Protein AF-A0A1X1N520-F1 (afdb_monomer_lite)

Radius of gyration: 13.11 Å; chains: 1; bounding box: 26×24×39 Å

Secondary structure (DSSP, 8-state):
------GGGG-TT-EEEEEE-SSEEEEEEE-TTSEEEEEEEETTT--EEEEEEE--SHHHHHHHHHHHHHHTT-

Sequence (74 aa):
MKVCASPRDRDPASVQVLWESDEKLGELIVWGNGMAGIQAADVYSGVIVRNNRQVLTREDVASAFDRLISSAKK

Structure (mmCIF, N/CA/C/O backbone):
data_AF-A0A1X1N520-F1
#
_entry.id   AF-A0A1X1N520-F1
#
loop_
_atom_site.group_PDB
_atom_site.id
_atom_site.type_symbol
_atom_site.label_atom_id
_atom_site.label_alt_id
_atom_site.label_comp_id
_atom_site.label_asym_id
_atom_site.label_entity_id
_atom_site.label_seq_id
_atom_site.pdbx_PDB_ins_code
_atom_site.Cartn_x
_atom_site.Cartn_y
_atom_site.Cartn_z
_atom_site.occupancy
_atom_site.B_iso_or_equiv
_atom_site.auth_seq_id
_atom_site.auth_comp_id
_atom_site.auth_asym_id
_atom_site.auth_atom_id
_atom_site.pdbx_PDB_model_num
ATOM 1 N N . MET A 1 1 ? -14.999 4.923 -21.582 1.00 35.06 1 MET A N 1
ATOM 2 C CA . MET A 1 1 ? -13.997 3.899 -21.952 1.00 35.06 1 MET A CA 1
ATOM 3 C C . MET A 1 1 ? -13.357 3.399 -20.662 1.00 35.06 1 MET A C 1
ATOM 5 O O . MET A 1 1 ? -12.747 4.198 -19.966 1.00 35.06 1 MET A O 1
ATOM 9 N N . LYS A 1 2 ? -13.603 2.145 -20.258 1.00 36.59 2 LYS A N 1
ATOM 10 C CA . LYS A 1 2 ? -13.056 1.580 -19.012 1.00 36.59 2 LYS A CA 1
ATOM 11 C C . LYS A 1 2 ? -11.682 1.004 -19.356 1.00 36.59 2 LYS A C 1
ATOM 13 O O . LYS A 1 2 ? -11.612 0.012 -20.073 1.00 36.59 2 LYS A O 1
ATOM 18 N N . VAL A 1 3 ? -10.608 1.676 -18.945 1.00 38.38 3 VAL A N 1
ATOM 19 C CA . VAL A 1 3 ? -9.239 1.186 -19.151 1.00 38.38 3 VAL A CA 1
ATOM 20 C C . VAL A 1 3 ? -9.079 -0.070 -18.294 1.00 38.38 3 VAL A C 1
ATOM 22 O O . VAL A 1 3 ? -8.985 0.010 -17.071 1.00 38.38 3 VAL A O 1
ATOM 25 N N . CYS A 1 4 ? -9.151 -1.241 -18.922 1.00 39.72 4 CYS A N 1
ATOM 26 C CA . CYS A 1 4 ? -8.792 -2.499 -18.280 1.00 39.72 4 CYS A CA 1
ATOM 27 C C . CYS A 1 4 ? -7.265 -2.515 -18.169 1.00 39.72 4 CYS A C 1
ATOM 29 O O . CYS A 1 4 ? -6.592 -2.555 -19.196 1.00 39.72 4 CYS A O 1
ATOM 31 N N . ALA A 1 5 ? -6.727 -2.444 -16.946 1.00 48.34 5 ALA A N 1
ATOM 32 C CA . ALA A 1 5 ? -5.297 -2.631 -16.707 1.00 48.34 5 ALA A CA 1
ATOM 33 C C . ALA A 1 5 ? -4.879 -3.985 -17.296 1.00 48.34 5 ALA A C 1
ATOM 35 O O . ALA A 1 5 ? -5.512 -5.006 -17.002 1.00 48.34 5 ALA A O 1
ATOM 36 N N . SER A 1 6 ? -3.878 -3.992 -18.174 1.00 45.19 6 SER A N 1
ATOM 37 C CA . SER A 1 6 ? -3.430 -5.233 -18.791 1.00 45.19 6 SER A CA 1
ATOM 38 C C . SER A 1 6 ? -2.749 -6.103 -17.725 1.00 45.19 6 SER A C 1
ATOM 40 O O . SER A 1 6 ? -2.163 -5.576 -16.781 1.00 45.19 6 SER A O 1
ATOM 42 N N . PRO A 1 7 ? -2.759 -7.438 -17.851 1.00 51.91 7 PRO A N 1
ATOM 43 C CA . PRO A 1 7 ? -2.031 -8.317 -16.934 1.00 51.91 7 PRO A CA 1
ATOM 44 C C . PRO A 1 7 ? -0.527 -7.998 -16.829 1.00 51.91 7 PRO A C 1
ATOM 46 O O . PRO A 1 7 ? 0.081 -8.288 -15.806 1.00 51.91 7 PRO A O 1
ATOM 49 N N . ARG A 1 8 ? 0.063 -7.355 -17.853 1.00 50.41 8 ARG A N 1
ATOM 50 C CA . ARG A 1 8 ? 1.452 -6.860 -17.838 1.00 50.41 8 ARG A CA 1
ATOM 51 C C . ARG A 1 8 ? 1.656 -5.647 -16.927 1.00 50.41 8 ARG A C 1
ATOM 53 O O . ARG A 1 8 ? 2.766 -5.435 -16.462 1.00 50.41 8 ARG A O 1
ATOM 60 N N . ASP A 1 9 ? 0.599 -4.892 -16.627 1.00 54.78 9 ASP A N 1
ATOM 61 C CA . ASP A 1 9 ? 0.639 -3.784 -15.663 1.00 54.78 9 ASP A CA 1
ATOM 62 C C . ASP A 1 9 ? 0.692 -4.274 -14.209 1.00 54.78 9 ASP A C 1
ATOM 64 O O . ASP A 1 9 ? 0.839 -3.462 -13.304 1.00 54.78 9 ASP A O 1
ATOM 68 N N . ARG A 1 10 ? 0.580 -5.590 -13.973 1.00 55.44 10 ARG A N 1
ATOM 69 C CA . ARG A 1 10 ? 0.799 -6.250 -12.677 1.00 55.44 10 ARG A CA 1
ATOM 70 C C . ARG A 1 10 ? 2.051 -7.133 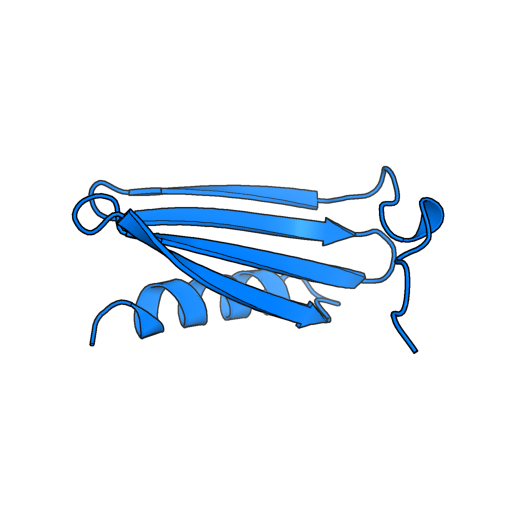-12.717 1.00 55.44 10 ARG A C 1
ATOM 72 O O . ARG A 1 10 ? 1.997 -8.314 -12.391 1.00 55.44 10 ARG A O 1
ATOM 79 N N . ASP A 1 11 ? 3.144 -6.549 -13.198 1.00 57.66 11 ASP A N 1
ATOM 80 C CA . ASP A 1 11 ? 4.458 -7.179 -13.371 1.00 57.66 11 ASP A CA 1
ATOM 81 C C . ASP A 1 11 ? 4.932 -7.929 -12.096 1.00 57.66 11 ASP A C 1
ATOM 83 O O . ASP A 1 11 ? 4.786 -7.375 -11.002 1.00 57.66 11 ASP A O 1
ATOM 87 N N . PRO A 1 12 ? 5.518 -9.146 -12.200 1.00 51.69 12 PRO A N 1
ATOM 88 C CA . PRO A 1 12 ? 6.123 -9.877 -11.076 1.00 51.69 12 PRO A CA 1
ATOM 89 C C . PRO A 1 12 ? 7.243 -9.129 -10.338 1.00 51.69 12 PRO A C 1
ATOM 91 O O . PRO A 1 12 ? 7.591 -9.526 -9.228 1.00 51.69 12 PRO A O 1
ATOM 94 N N . ALA A 1 13 ? 7.782 -8.038 -10.891 1.00 59.16 13 ALA A N 1
ATOM 95 C CA . ALA A 1 13 ? 8.651 -7.111 -10.159 1.00 59.16 13 ALA A CA 1
ATOM 96 C C . ALA A 1 13 ? 7.908 -6.275 -9.092 1.00 59.16 13 ALA A C 1
ATOM 98 O O . ALA A 1 13 ? 8.477 -5.328 -8.546 1.00 59.16 13 ALA A O 1
ATOM 99 N N . SER A 1 14 ? 6.635 -6.578 -8.813 1.00 69.75 14 SER A N 1
ATOM 100 C CA . SER A 1 14 ? 5.831 -5.808 -7.878 1.00 69.75 14 SER A CA 1
ATOM 101 C C . SER A 1 14 ? 6.420 -5.816 -6.469 1.00 69.75 14 SER A C 1
ATOM 103 O O . SER A 1 14 ? 6.654 -6.878 -5.892 1.00 69.75 14 SER A O 1
ATOM 105 N N . VAL A 1 15 ? 6.599 -4.628 -5.896 1.00 75.88 15 VAL A N 1
ATOM 106 C CA . VAL A 1 15 ? 6.959 -4.459 -4.487 1.00 75.88 15 VAL A CA 1
ATOM 107 C C . VAL A 1 15 ? 5.671 -4.276 -3.702 1.00 75.88 15 VAL A C 1
ATOM 109 O O . VAL A 1 15 ? 4.935 -3.317 -3.932 1.00 75.88 15 VAL A O 1
ATOM 112 N N . GLN A 1 16 ? 5.406 -5.189 -2.773 1.00 82.44 16 GLN A N 1
ATOM 113 C CA . GLN A 1 16 ? 4.308 -5.069 -1.822 1.00 82.44 16 GLN A CA 1
ATOM 114 C C . GLN A 1 16 ? 4.868 -4.715 -0.448 1.00 82.44 16 GLN A C 1
ATOM 116 O O . GLN A 1 16 ? 5.773 -5.379 0.057 1.00 82.44 16 GLN A O 1
ATOM 121 N N . VAL A 1 17 ? 4.314 -3.670 0.155 1.00 82.44 17 VAL A N 1
ATOM 122 C CA . VAL A 1 17 ? 4.615 -3.261 1.524 1.00 82.44 17 VAL A CA 1
ATOM 123 C C . VAL A 1 17 ? 3.330 -3.348 2.326 1.00 82.44 17 VAL A C 1
ATOM 125 O O . VAL A 1 17 ? 2.336 -2.710 1.978 1.00 82.44 17 VAL A O 1
ATOM 128 N N . LEU A 1 18 ? 3.374 -4.137 3.394 1.00 85.81 18 LEU A N 1
ATOM 129 C CA . LEU A 1 18 ? 2.323 -4.214 4.398 1.00 85.81 18 LEU A CA 1
ATOM 130 C C . LEU A 1 18 ? 2.773 -3.433 5.629 1.00 85.81 18 LEU A C 1
ATOM 13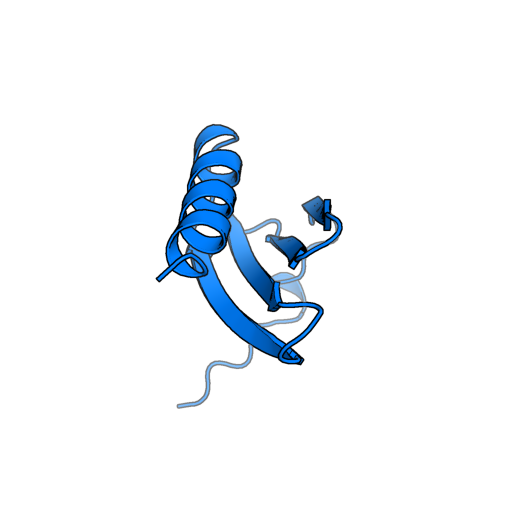2 O O . LEU A 1 18 ? 3.935 -3.509 6.032 1.00 85.81 18 LEU A O 1
ATOM 136 N N . TRP A 1 19 ? 1.854 -2.676 6.208 1.00 84.75 19 TRP A N 1
ATOM 137 C CA . TRP A 1 19 ? 2.076 -1.909 7.422 1.00 84.75 19 TRP A CA 1
ATOM 138 C C . TRP A 1 19 ? 0.898 -2.102 8.370 1.00 84.75 19 TRP A C 1
ATOM 140 O O . TRP A 1 19 ? -0.254 -2.124 7.942 1.00 84.75 19 TRP A O 1
ATOM 150 N N . GLU A 1 20 ? 1.189 -2.235 9.656 1.00 88.81 20 GLU A N 1
ATOM 151 C CA . GLU A 1 20 ? 0.196 -2.489 10.692 1.00 88.81 20 GLU A CA 1
ATOM 152 C C . GLU A 1 20 ? 0.550 -1.704 11.953 1.00 88.81 20 GLU A C 1
ATOM 154 O O . GLU A 1 20 ? 1.718 -1.586 12.336 1.00 88.81 20 GLU A O 1
ATOM 159 N N . SER A 1 21 ? -0.483 -1.159 12.584 1.00 86.25 21 SER A N 1
ATOM 160 C CA . SER A 1 21 ? -0.470 -0.611 13.932 1.00 86.25 21 SER A CA 1
ATOM 161 C C . SER A 1 21 ? -1.781 -0.962 14.638 1.00 86.25 21 SER A C 1
ATOM 163 O O . SER A 1 21 ? -2.730 -1.421 14.004 1.00 86.25 21 SER A O 1
ATOM 165 N N . ASP A 1 22 ? -1.869 -0.660 15.933 1.00 88.88 22 ASP A N 1
ATOM 166 C CA . ASP A 1 22 ? -3.074 -0.901 16.741 1.00 88.88 22 ASP A CA 1
ATOM 167 C C . ASP A 1 22 ? -4.340 -0.213 16.197 1.00 88.88 22 ASP A C 1
ATOM 169 O O . ASP A 1 22 ? -5.459 -0.606 16.522 1.00 88.88 22 ASP A O 1
ATOM 173 N N . GLU A 1 23 ? -4.182 0.837 15.389 1.00 87.56 23 GLU A N 1
ATOM 174 C CA . GLU A 1 23 ? -5.296 1.649 14.890 1.00 87.56 23 GLU A CA 1
ATOM 175 C C . GLU A 1 23 ? -5.503 1.519 13.379 1.00 87.56 23 GLU A C 1
ATOM 177 O O . GLU A 1 23 ? -6.582 1.847 12.878 1.00 87.56 23 GLU A O 1
ATOM 182 N N . LYS A 1 24 ? -4.486 1.081 12.625 1.00 85.44 24 LYS A N 1
ATOM 183 C CA . LYS A 1 24 ? -4.488 1.159 11.161 1.00 85.44 24 LYS A CA 1
ATOM 184 C C . LYS A 1 24 ? -3.815 -0.051 10.511 1.00 85.44 24 LYS A C 1
ATOM 186 O O . LYS A 1 24 ? -2.782 -0.530 10.963 1.00 85.44 24 LYS A O 1
ATOM 191 N N . LEU A 1 25 ? -4.346 -0.450 9.359 1.00 89.69 25 LEU A N 1
ATOM 192 C CA . LEU A 1 25 ? -3.715 -1.386 8.428 1.00 89.69 25 LEU A CA 1
ATOM 193 C C . LEU A 1 25 ? -3.421 -0.665 7.117 1.00 89.69 25 LEU A C 1
ATOM 195 O O . LEU A 1 25 ? -4.233 0.129 6.652 1.00 89.69 25 LEU A O 1
ATOM 199 N N . GLY A 1 26 ? -2.276 -0.933 6.506 1.00 88.31 26 GLY A N 1
ATOM 200 C CA . GLY A 1 26 ? -1.836 -0.299 5.272 1.00 88.31 26 GLY A CA 1
ATOM 201 C C . GLY A 1 26 ? -1.252 -1.302 4.293 1.00 88.31 26 GLY A C 1
ATOM 202 O O . GLY A 1 26 ? -0.520 -2.212 4.669 1.00 88.31 26 GLY A O 1
ATOM 203 N N . GLU A 1 27 ? -1.542 -1.099 3.017 1.00 88.12 27 GLU A N 1
ATOM 204 C CA . GLU A 1 27 ? -0.939 -1.834 1.919 1.00 88.12 27 GLU A CA 1
ATOM 205 C C . GLU A 1 27 ? -0.556 -0.867 0.801 1.00 88.12 27 GLU A C 1
ATOM 207 O O . GLU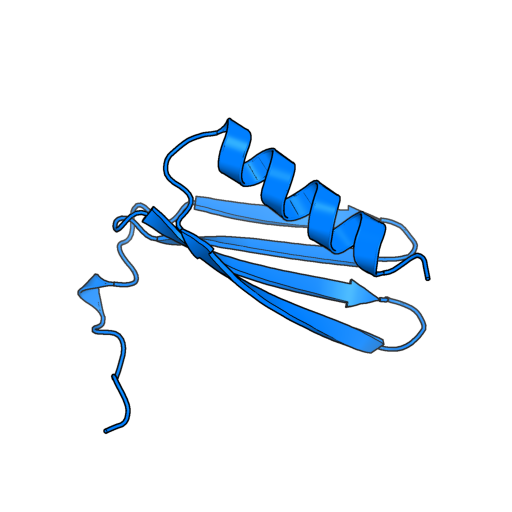 A 1 27 ? -1.336 -0.000 0.400 1.00 88.12 27 GLU A O 1
ATOM 212 N N . LEU A 1 28 ? 0.645 -1.056 0.268 1.00 85.94 28 LEU A N 1
ATOM 213 C CA . LEU A 1 28 ? 1.130 -0.400 -0.934 1.00 85.94 28 LEU A CA 1
ATOM 214 C C . LEU A 1 28 ? 1.651 -1.464 -1.889 1.00 85.94 28 LEU A C 1
ATOM 216 O O . LEU A 1 28 ? 2.556 -2.220 -1.547 1.00 85.94 28 LEU A O 1
ATOM 220 N N . ILE A 1 29 ? 1.094 -1.496 -3.091 1.00 85.50 29 ILE A N 1
ATOM 221 C CA . ILE A 1 29 ? 1.522 -2.376 -4.173 1.00 85.50 29 ILE A CA 1
ATOM 222 C C . ILE A 1 29 ? 2.069 -1.486 -5.275 1.00 85.50 29 ILE A C 1
ATOM 224 O O . ILE A 1 29 ? 1.298 -0.770 -5.909 1.00 85.50 29 ILE A O 1
ATOM 228 N N . VAL A 1 30 ? 3.379 -1.526 -5.502 1.00 82.56 30 VAL A N 1
ATOM 229 C CA . VAL A 1 30 ? 4.032 -0.880 -6.645 1.00 82.56 30 VAL A CA 1
ATOM 230 C C . VAL A 1 30 ? 4.209 -1.921 -7.733 1.00 82.56 30 VAL A C 1
ATOM 232 O O . VAL A 1 30 ? 4.782 -2.974 -7.478 1.00 82.56 30 VAL A O 1
ATOM 235 N N . TRP A 1 31 ? 3.741 -1.642 -8.940 1.00 82.94 31 TRP A N 1
ATOM 236 C CA . TRP A 1 31 ? 3.921 -2.499 -10.106 1.00 82.94 31 TRP A CA 1
ATOM 237 C C . TRP A 1 31 ? 5.174 -2.106 -10.897 1.00 82.94 31 TRP A C 1
ATOM 239 O O . TRP A 1 31 ? 5.677 -0.991 -10.770 1.00 82.94 31 TRP A O 1
ATOM 249 N N . GLY A 1 32 ? 5.673 -3.004 -11.754 1.00 75.81 32 GLY A N 1
ATOM 250 C CA . GLY A 1 32 ? 6.910 -2.792 -12.528 1.00 75.81 32 GLY A CA 1
ATOM 251 C C . GLY A 1 32 ? 6.895 -1.575 -13.466 1.00 75.81 32 GLY A C 1
ATOM 252 O O . GLY A 1 32 ? 7.948 -1.082 -13.854 1.00 75.81 32 GLY A O 1
ATOM 253 N N . ASN A 1 33 ? 5.715 -1.033 -13.783 1.00 78.19 33 ASN A N 1
ATOM 254 C CA . ASN A 1 33 ? 5.551 0.208 -14.550 1.00 78.19 33 ASN A CA 1
ATOM 255 C C . ASN A 1 33 ? 5.633 1.490 -13.687 1.00 78.19 33 ASN A C 1
ATOM 257 O O . ASN A 1 33 ? 5.402 2.588 -14.196 1.00 78.19 33 ASN A O 1
ATOM 261 N N . GLY A 1 34 ? 5.926 1.366 -12.388 1.00 79.19 34 GLY A N 1
ATOM 262 C CA . GLY A 1 34 ? 6.004 2.483 -11.445 1.00 79.19 34 GLY A CA 1
ATOM 263 C C . GLY A 1 34 ? 4.644 3.028 -11.001 1.00 79.19 34 GLY A C 1
ATOM 264 O O . GLY A 1 34 ? 4.586 4.058 -10.334 1.00 79.19 34 GLY A O 1
ATOM 265 N N . MET A 1 35 ? 3.530 2.384 -11.357 1.00 85.75 35 MET A N 1
ATOM 266 C CA . MET A 1 35 ? 2.237 2.694 -10.748 1.00 85.75 35 MET A CA 1
ATOM 267 C C . MET A 1 35 ? 2.135 2.024 -9.384 1.00 85.75 35 MET A C 1
ATOM 269 O O . MET A 1 35 ? 2.612 0.909 -9.199 1.00 85.75 35 MET A O 1
ATOM 273 N N . ALA A 1 36 ? 1.474 2.686 -8.442 1.00 86.00 36 ALA A N 1
ATOM 274 C CA . ALA A 1 36 ? 1.215 2.148 -7.122 1.00 86.00 36 ALA A CA 1
ATOM 275 C C . ALA A 1 36 ? -0.261 2.265 -6.747 1.00 86.00 36 ALA A C 1
ATOM 277 O O . ALA A 1 36 ? -0.881 3.320 -6.921 1.00 86.00 36 ALA A O 1
ATOM 278 N N . GLY A 1 37 ? -0.801 1.174 -6.213 1.00 87.75 37 GLY A N 1
ATOM 279 C CA . GLY A 1 37 ? -2.070 1.138 -5.503 1.00 87.75 37 GLY A CA 1
ATOM 280 C C . GLY A 1 37 ? -1.796 1.176 -4.011 1.00 87.75 37 GLY A C 1
ATOM 281 O O . GLY A 1 37 ? -1.003 0.384 -3.509 1.00 87.75 37 GLY A O 1
ATOM 282 N N . ILE A 1 38 ? -2.428 2.110 -3.312 1.00 86.19 38 ILE A N 1
ATOM 283 C CA . ILE A 1 38 ? -2.212 2.328 -1.886 1.00 86.19 38 ILE A CA 1
ATOM 284 C C . ILE A 1 38 ? -3.557 2.304 -1.197 1.00 86.19 38 ILE A C 1
ATOM 286 O O . ILE A 1 38 ? -4.495 2.981 -1.624 1.00 86.19 38 ILE A O 1
ATOM 290 N N . GLN A 1 39 ? -3.651 1.543 -0.122 1.00 88.44 39 GLN A N 1
ATOM 291 C CA . GLN A 1 39 ? -4.838 1.495 0.701 1.00 88.44 39 GLN A CA 1
ATOM 292 C C . GLN A 1 39 ? -4.464 1.526 2.175 1.00 88.44 39 GLN A C 1
ATOM 294 O O . GLN A 1 39 ? -3.508 0.880 2.589 1.00 88.44 39 GLN A O 1
ATOM 299 N N . ALA A 1 40 ? -5.220 2.287 2.958 1.00 88.81 40 ALA A N 1
ATOM 300 C CA . ALA A 1 40 ? -5.152 2.248 4.408 1.00 88.81 40 ALA A CA 1
ATOM 301 C C . ALA A 1 40 ? -6.558 2.061 4.969 1.00 88.81 40 ALA A C 1
ATOM 303 O O . ALA A 1 40 ? -7.505 2.712 4.521 1.00 88.81 40 ALA A O 1
ATOM 304 N N . ALA A 1 41 ? -6.681 1.165 5.934 1.00 88.81 41 ALA A N 1
ATOM 305 C CA . ALA A 1 41 ? -7.894 0.883 6.666 1.00 88.81 41 ALA A CA 1
ATOM 306 C C . ALA A 1 41 ? -7.726 1.324 8.116 1.00 88.81 41 ALA A C 1
ATOM 308 O O . ALA A 1 41 ? -6.680 1.110 8.727 1.00 88.81 41 ALA A O 1
ATOM 309 N N . ASP A 1 42 ? -8.765 1.932 8.664 1.00 88.56 42 ASP A N 1
ATOM 310 C CA . ASP A 1 42 ? -8.892 2.140 10.096 1.00 88.56 42 ASP A CA 1
ATOM 311 C C . ASP A 1 42 ? -9.501 0.895 10.749 1.00 88.56 42 ASP A C 1
ATOM 313 O O . ASP A 1 42 ? -10.540 0.405 10.303 1.00 88.56 42 ASP A O 1
ATOM 317 N N . VAL A 1 43 ? -8.833 0.368 11.777 1.00 86.38 43 VAL A N 1
ATOM 318 C CA . VAL A 1 43 ? -9.185 -0.915 12.407 1.00 86.38 43 VAL A CA 1
ATOM 319 C C . VAL A 1 43 ? -10.537 -0.835 13.115 1.00 86.38 43 VAL A C 1
ATOM 321 O O . VAL A 1 43 ? -11.336 -1.764 13.024 1.00 86.38 43 VAL A O 1
ATOM 324 N N . TYR A 1 44 ? -10.823 0.281 13.783 1.00 87.62 44 TYR A N 1
ATOM 325 C CA . TYR A 1 44 ? -12.016 0.423 14.619 1.00 87.62 44 TYR A CA 1
ATOM 326 C C . TYR A 1 44 ? -13.263 0.791 13.818 1.00 87.62 44 TYR A C 1
ATOM 328 O O . TYR A 1 44 ? -14.348 0.274 14.076 1.00 87.62 44 TYR A O 1
ATOM 336 N N . SER A 1 45 ? -13.121 1.691 12.848 1.00 88.12 45 SER A N 1
ATOM 337 C CA . SER A 1 45 ? -14.236 2.162 12.022 1.00 88.12 45 SER A CA 1
ATOM 338 C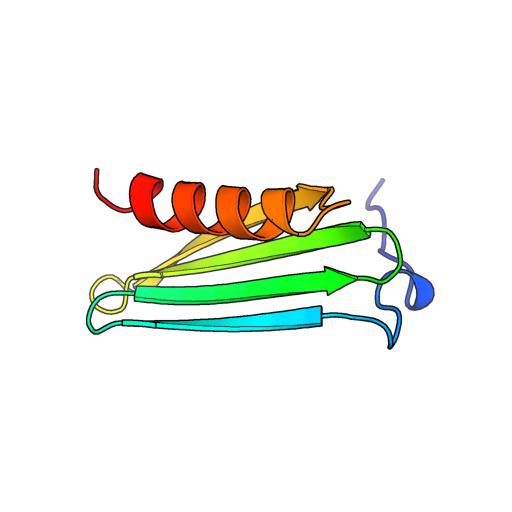 C . SER A 1 45 ? -14.461 1.313 10.770 1.00 88.12 45 SER A C 1
ATOM 340 O O . SER A 1 45 ? -15.515 1.420 10.143 1.00 88.12 45 SER A O 1
ATOM 342 N N . GLY A 1 46 ? -13.478 0.500 10.369 1.00 85.50 46 GLY A N 1
ATOM 343 C CA . GLY A 1 46 ? -13.513 -0.268 9.123 1.00 85.50 46 GLY A CA 1
ATOM 344 C C . GLY A 1 46 ? -13.457 0.599 7.860 1.00 85.50 46 GLY A C 1
ATOM 345 O O . GLY A 1 46 ? -13.658 0.093 6.754 1.00 85.50 46 GLY A O 1
ATOM 346 N N . VAL A 1 47 ? -13.208 1.908 7.992 1.00 87.94 47 VAL A N 1
ATOM 347 C CA . VAL A 1 47 ? -13.122 2.832 6.858 1.00 87.94 47 VAL A CA 1
ATOM 348 C C . VAL A 1 47 ? -11.838 2.570 6.083 1.00 87.94 47 VAL A C 1
ATOM 350 O O . VAL A 1 47 ? -10.750 2.573 6.653 1.00 87.94 47 VAL A O 1
ATOM 353 N N . ILE A 1 48 ? -11.965 2.397 4.765 1.00 86.31 48 ILE A N 1
ATOM 354 C CA . ILE A 1 48 ? -10.834 2.169 3.861 1.00 86.31 48 ILE A CA 1
ATOM 355 C C . ILE A 1 48 ? -10.674 3.370 2.934 1.00 86.31 48 ILE A C 1
ATOM 357 O O . ILE A 1 48 ? -11.566 3.687 2.145 1.00 86.31 48 ILE A O 1
ATOM 361 N N . VAL A 1 49 ? -9.498 3.989 2.974 1.00 87.19 49 VAL A N 1
ATOM 362 C CA . VAL A 1 49 ? -9.078 5.031 2.036 1.00 87.19 49 VAL A CA 1
ATOM 363 C C . VAL A 1 49 ? -8.150 4.405 1.006 1.00 87.19 49 VAL A C 1
ATOM 365 O O . VAL A 1 49 ? -7.215 3.688 1.356 1.00 87.19 49 VAL A O 1
ATOM 368 N N . ARG A 1 50 ? -8.407 4.673 -0.276 1.00 88.19 50 ARG A N 1
ATOM 369 C CA . ARG A 1 50 ? -7.598 4.171 -1.392 1.00 88.19 50 ARG A CA 1
ATOM 370 C C . ARG A 1 50 ? -7.076 5.324 -2.230 1.00 88.19 50 ARG A C 1
ATOM 372 O O . ARG A 1 50 ? -7.793 6.295 -2.462 1.00 88.19 50 ARG A O 1
ATOM 379 N N . ASN A 1 51 ? -5.850 5.193 -2.713 1.00 84.81 51 ASN A N 1
ATOM 380 C CA . ASN A 1 51 ? -5.221 6.149 -3.607 1.00 84.81 51 ASN A CA 1
ATOM 381 C C . ASN A 1 51 ? -4.364 5.413 -4.641 1.00 84.81 51 ASN A C 1
ATOM 383 O O . ASN A 1 51 ? -3.662 4.466 -4.303 1.00 84.81 51 ASN A O 1
ATOM 387 N N . ASN A 1 52 ? -4.394 5.881 -5.886 1.00 85.44 52 ASN A N 1
ATOM 388 C CA . ASN A 1 52 ? -3.528 5.386 -6.949 1.00 85.44 52 ASN A CA 1
ATOM 389 C C . ASN A 1 52 ? -2.616 6.522 -7.396 1.00 85.44 52 ASN A C 1
ATOM 391 O O . ASN A 1 52 ?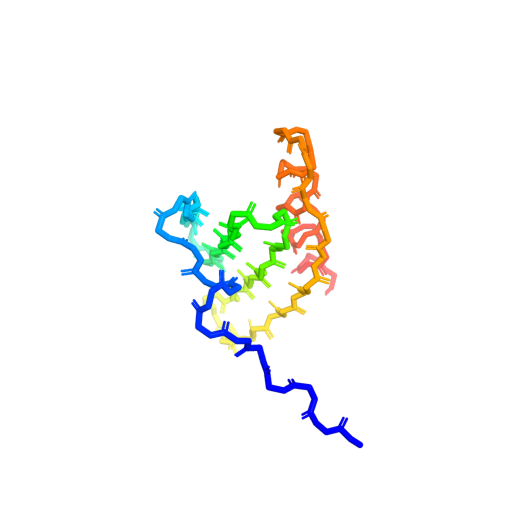 -3.094 7.613 -7.712 1.00 85.44 52 ASN A O 1
ATOM 395 N N . ARG A 1 53 ? -1.310 6.270 -7.454 1.00 83.44 53 ARG A N 1
ATOM 396 C CA . ARG A 1 53 ? -0.334 7.273 -7.891 1.00 83.44 53 ARG A CA 1
ATOM 397 C C . ARG A 1 53 ? 0.883 6.630 -8.529 1.00 83.44 53 ARG A C 1
ATOM 399 O O . ARG A 1 53 ? 1.106 5.436 -8.380 1.00 83.44 53 ARG A O 1
ATOM 406 N N . GLN A 1 54 ? 1.684 7.442 -9.199 1.00 86.12 54 GLN A N 1
ATOM 407 C CA . GLN A 1 54 ? 3.000 7.023 -9.657 1.00 86.12 54 GLN A CA 1
ATOM 408 C C . GLN A 1 54 ? 4.005 7.080 -8.495 1.00 86.12 54 GLN A C 1
ATOM 410 O O . GLN A 1 54 ? 3.953 8.002 -7.671 1.00 86.12 54 GLN A O 1
ATOM 415 N N . VAL A 1 55 ? 4.877 6.077 -8.431 1.00 80.56 55 VAL A N 1
ATOM 416 C CA . VAL A 1 55 ? 5.973 5.903 -7.476 1.00 80.56 55 VAL A CA 1
ATOM 417 C C . VAL A 1 55 ? 7.196 5.494 -8.287 1.00 80.56 55 VAL A C 1
ATOM 419 O O . VAL A 1 55 ? 7.251 4.389 -8.825 1.00 80.56 55 VAL A O 1
ATOM 422 N N . LEU A 1 56 ? 8.155 6.407 -8.419 1.00 78.06 56 LEU A N 1
ATOM 423 C CA . LEU A 1 56 ? 9.353 6.203 -9.238 1.00 78.06 56 LEU A CA 1
ATOM 424 C C . LEU A 1 56 ? 10.606 6.021 -8.379 1.00 78.0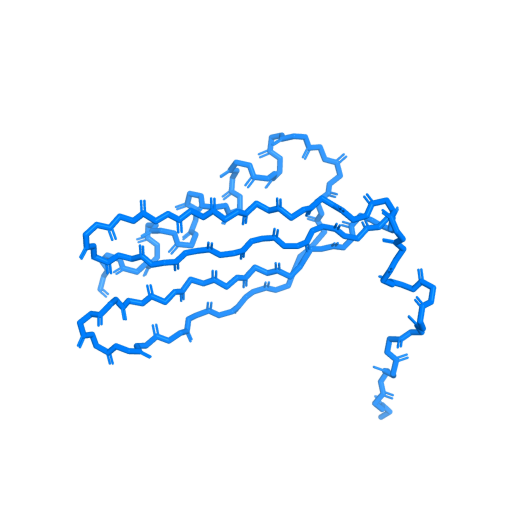6 56 LEU A C 1
ATOM 426 O O . LEU A 1 56 ? 11.595 5.453 -8.840 1.00 78.06 56 LEU A O 1
ATOM 430 N N . THR A 1 57 ? 10.563 6.488 -7.132 1.00 80.06 57 THR A N 1
ATOM 431 C CA . THR A 1 57 ? 11.685 6.445 -6.191 1.00 80.06 57 THR A CA 1
ATOM 432 C C . THR A 1 57 ? 11.285 5.816 -4.856 1.00 80.06 57 THR A C 1
ATOM 434 O O . THR A 1 57 ? 10.107 5.592 -4.567 1.00 80.06 57 THR A O 1
ATOM 437 N N . ARG A 1 58 ? 12.275 5.521 -4.004 1.00 72.75 58 ARG A N 1
ATOM 438 C CA . ARG A 1 58 ? 12.014 5.034 -2.638 1.00 72.75 58 ARG A CA 1
ATOM 439 C C . ARG A 1 58 ? 11.373 6.118 -1.772 1.00 72.75 58 ARG A C 1
ATOM 441 O O . ARG A 1 58 ? 10.541 5.821 -0.922 1.00 72.75 58 ARG A O 1
ATOM 448 N N . GLU A 1 59 ? 11.728 7.371 -2.010 1.00 81.31 59 GLU A N 1
ATOM 449 C CA . GLU A 1 59 ? 11.187 8.534 -1.316 1.00 81.31 59 GLU A CA 1
ATOM 450 C C . GLU A 1 59 ? 9.694 8.725 -1.632 1.00 81.31 59 GLU A C 1
ATOM 452 O O . GLU A 1 59 ? 8.911 9.074 -0.744 1.00 81.31 59 GLU A O 1
ATOM 457 N N . ASP A 1 60 ? 9.273 8.416 -2.864 1.00 80.38 60 ASP A N 1
ATOM 458 C CA . ASP A 1 60 ? 7.861 8.432 -3.254 1.00 80.38 60 ASP A CA 1
ATOM 459 C C . ASP A 1 60 ? 7.032 7.419 -2.455 1.00 80.38 60 ASP A C 1
ATOM 461 O O . ASP A 1 60 ? 5.891 7.721 -2.093 1.00 80.38 60 ASP A O 1
ATOM 465 N N . VAL A 1 61 ? 7.601 6.247 -2.141 1.00 75.12 61 VAL A N 1
ATOM 466 C CA . VAL A 1 61 ? 6.951 5.218 -1.310 1.00 75.12 61 VAL A CA 1
ATOM 467 C C . VAL A 1 61 ? 6.685 5.757 0.093 1.00 75.12 61 VAL A C 1
ATOM 469 O O . VAL A 1 61 ? 5.541 5.732 0.552 1.00 75.12 61 VAL A O 1
ATOM 472 N N . ALA A 1 62 ? 7.721 6.282 0.755 1.00 77.56 62 ALA A N 1
ATOM 473 C CA . ALA A 1 62 ? 7.612 6.807 2.116 1.00 77.56 62 ALA A CA 1
ATOM 474 C C . ALA A 1 62 ? 6.603 7.965 2.189 1.00 77.56 62 ALA A C 1
ATOM 476 O O . ALA A 1 62 ? 5.678 7.948 2.999 1.00 77.56 62 ALA A O 1
ATOM 477 N N . SER A 1 63 ? 6.700 8.918 1.254 1.00 83.38 63 SER A N 1
ATOM 478 C CA . SER A 1 63 ? 5.776 10.054 1.181 1.00 83.38 63 SER A CA 1
ATOM 479 C C . SER A 1 63 ? 4.324 9.622 0.969 1.00 83.38 63 SER A C 1
ATOM 481 O O . SER A 1 63 ? 3.393 10.253 1.480 1.00 83.38 63 SER A O 1
ATOM 483 N N . ALA A 1 64 ? 4.103 8.570 0.183 1.00 76.94 64 ALA A N 1
ATOM 484 C CA . ALA A 1 64 ? 2.762 8.098 -0.097 1.00 76.94 64 ALA A CA 1
ATOM 485 C C . ALA A 1 64 ? 2.106 7.423 1.116 1.00 76.94 64 ALA A C 1
ATOM 487 O O . ALA A 1 64 ? 0.914 7.641 1.344 1.00 76.94 64 ALA A O 1
ATOM 488 N N . PHE A 1 65 ? 2.885 6.696 1.917 1.00 73.81 65 PHE A N 1
ATOM 489 C CA . PHE A 1 65 ? 2.429 6.145 3.192 1.00 73.81 65 PHE A CA 1
ATOM 490 C C . PHE A 1 65 ? 2.140 7.234 4.224 1.00 73.81 65 PHE A C 1
ATOM 492 O O . PHE A 1 65 ? 1.035 7.274 4.769 1.00 73.81 65 PHE A O 1
ATOM 499 N N . ASP A 1 66 ? 3.073 8.165 4.435 1.00 77.88 66 ASP A N 1
ATOM 500 C CA . ASP A 1 66 ? 2.924 9.228 5.437 1.00 77.88 66 ASP A CA 1
ATOM 501 C C . ASP A 1 66 ? 1.675 10.079 5.187 1.00 77.88 66 ASP A C 1
ATOM 503 O O . ASP A 1 66 ? 0.947 10.438 6.117 1.00 77.88 66 ASP A O 1
ATOM 507 N N . ARG A 1 67 ? 1.374 10.372 3.916 1.00 74.38 67 ARG A N 1
ATOM 508 C CA . ARG A 1 67 ? 0.159 11.107 3.539 1.00 74.38 67 ARG A CA 1
ATOM 509 C C . ARG A 1 67 ? -1.114 10.327 3.843 1.00 74.38 67 ARG A C 1
ATOM 511 O O . ARG A 1 67 ? -2.064 10.932 4.331 1.00 74.38 67 ARG A O 1
ATOM 518 N N . LEU A 1 68 ? -1.154 9.019 3.584 1.00 70.25 68 LEU A N 1
ATOM 519 C CA . LEU A 1 68 ? -2.345 8.223 3.892 1.00 70.25 68 LEU A CA 1
ATOM 520 C C . LEU A 1 68 ? -2.569 8.112 5.403 1.00 70.25 68 LEU A C 1
ATOM 522 O O . LEU A 1 68 ? -3.681 8.356 5.868 1.00 70.25 68 LEU A O 1
ATOM 526 N N . ILE A 1 69 ? -1.512 7.846 6.172 1.00 67.38 69 ILE A N 1
ATOM 527 C CA . ILE A 1 69 ? -1.588 7.705 7.632 1.00 67.38 69 ILE A CA 1
ATOM 528 C C . ILE A 1 69 ? -1.987 9.034 8.292 1.00 67.38 69 ILE A C 1
ATOM 530 O O . ILE A 1 69 ? -2.837 9.058 9.182 1.00 67.38 69 ILE A O 1
ATOM 534 N N . SER A 1 70 ? -1.426 10.159 7.836 1.00 71.06 70 SER A N 1
ATOM 535 C CA . SER A 1 70 ? -1.761 11.488 8.370 1.00 71.06 70 SER A CA 1
ATOM 536 C C . SER A 1 70 ? -3.148 11.985 7.953 1.00 71.06 70 SER A C 1
ATOM 538 O O . SER A 1 70 ? -3.818 12.644 8.747 1.00 71.06 70 SER A O 1
ATOM 540 N N . SER A 1 71 ? -3.616 11.650 6.746 1.00 60.91 71 SER A N 1
ATOM 541 C CA . SER A 1 71 ? -4.959 12.028 6.279 1.00 60.91 71 SER A CA 1
ATOM 542 C C . SER A 1 71 ? -6.091 11.356 7.060 1.00 60.91 71 SER A C 1
ATOM 544 O O . SER A 1 71 ? -7.195 11.887 7.103 1.00 60.91 71 SER A O 1
ATOM 546 N N . ALA A 1 72 ? -5.806 10.239 7.732 1.00 52.38 72 ALA A N 1
ATOM 547 C CA . ALA A 1 72 ? -6.764 9.497 8.542 1.00 52.38 72 ALA A CA 1
ATOM 548 C C . ALA A 1 72 ? -6.796 9.924 10.029 1.00 52.38 72 ALA A C 1
ATOM 550 O O . ALA A 1 72 ? -7.417 9.229 10.833 1.00 52.38 72 ALA A O 1
ATOM 551 N N . LYS A 1 73 ? -6.103 11.018 10.399 1.00 50.50 73 LYS A N 1
ATOM 552 C CA . LYS A 1 73 ? -6.085 11.619 11.753 1.00 50.50 73 LYS A CA 1
ATOM 553 C C . LYS A 1 73 ? -7.023 12.831 11.921 1.00 50.50 73 LYS A C 1
ATOM 555 O O . LYS A 1 73 ? -6.954 13.493 12.955 1.00 50.50 73 LYS A O 1
ATOM 560 N N . LYS A 1 74 ? -7.837 13.170 10.917 1.00 43.12 74 LYS A N 1
ATOM 561 C CA . LYS A 1 74 ? -8.789 14.292 10.976 1.00 43.12 74 LYS A CA 1
ATOM 562 C C . LYS A 1 74 ? -10.228 13.819 11.034 1.00 43.12 74 LYS A C 1
ATOM 564 O O . LYS A 1 74 ? -10.537 12.852 10.308 1.00 43.12 74 LYS A O 1
#

Foldseek 3Di:
DDPDCDPQQQAPVWDWDWDDDPFKTKIWIQHPVQKIWIWMATPPVRDIDIDIDGHDDPVSVVVVVVVVVVVVPD

pLDDT: mean 74.92, std 15.54, range [35.06, 89.69]